Protein AF-A0A7Z9UR05-F1 (afdb_monomer)

Foldseek 3Di:
DAFEPDPVRVVVCCCVCVPVVPPPFDADPVRDTHDYDDQVVQVVLLVLLVVCVVVVVDDDPDPLLVVQVVQFDQDPVRDTGGDDPGDCVSVSVSSRVSVVVVVVVVPDPDPCPPDPDPPVPDPPDPCPDPPPPQDDDPPDGDDDDPVVVPDD

Sequence (152 aa):
MIVERNTIGNNLIDWLFNILEYENLWMETTGDFGVQVSNKNRETLLARMEEFIRINAIKINSKRTVDELLTFIITNTGKAEADMGKNDDLVMSLALTVHILFTLSESDPIEVTAGLNKEADKPLAAIMARQQATLQSYGGVTKEEIKWLMKN

Secondary structure (DSSP, 8-state):
---B-SHHHHHHHHIIIIIS------B-TTS-BSB---HHHHHHHHHHHHHHHHTT-S----HHHHHHHHTEEE-TTS-EEEPTT---HHHHHHHHHHHHHHHHHHHS-----------TTS---------------TT-------GGGG--

Solvent-accessible surface area (backbone atoms only — not comparable to full-atom values): 9770 Å² total; per-residue (Å²): 85,83,42,57,54,46,83,66,38,48,54,49,49,49,45,38,45,77,72,64,63,49,78,68,56,39,62,42,98,88,72,46,72,32,43,79,78,43,81,72,51,46,55,54,30,48,52,52,36,52,51,37,54,74,72,60,74,60,85,86,83,54,66,68,46,50,55,36,53,74,42,50,38,70,44,99,85,70,50,76,43,46,40,94,96,54,61,49,68,58,52,52,54,47,15,54,51,46,48,52,53,51,53,52,63,68,70,49,81,74,79,79,73,87,66,94,68,94,64,82,86,60,76,81,73,72,92,73,64,87,88,71,81,83,74,90,56,104,81,66,90,78,88,77,80,69,74,79,80,76,71,129

Mean predicted aligned error: 14.18 Å

Radius of gyration: 22.58 Å; Cα contacts (8 Å, |Δi|>4): 104; chains: 1; bounding box: 39×39×78 Å

Nearest PDB structures (foldseek):
  3cpe-assembly1_A  TM=8.968E-01  e=1.490E-04  Tequatrovirus T4
  3c6h-assembly1_A  TM=8.630E-01  e=2.214E-04  Escherichia phage RB49
  3ezk-assembly1_A  TM=8.804E-01  e=1.406E-03  Tequatrovirus T4

Structure (mmCIF, N/CA/C/O backbone):
data_AF-A0A7Z9UR05-F1
#
_entry.id   AF-A0A7Z9UR05-F1
#
loop_
_atom_site.group_PDB
_atom_site.id
_atom_site.type_symbol
_atom_site.label_atom_id
_atom_site.label_alt_id
_atom_site.label_comp_id
_atom_site.label_asym_id
_atom_site.label_entity_id
_atom_site.label_seq_id
_atom_site.pdbx_PDB_ins_code
_atom_site.Cartn_x
_atom_site.Cartn_y
_atom_site.Cartn_z
_atom_site.occupancy
_atom_site.B_iso_or_equiv
_atom_site.auth_seq_id
_atom_site.auth_comp_id
_atom_site.auth_asym_id
_atom_site.auth_atom_id
_atom_site.pdbx_PDB_model_num
ATOM 1 N N . MET A 1 1 ? 1.983 -0.711 -14.140 1.00 88.62 1 MET A N 1
ATOM 2 C CA . MET A 1 1 ? 1.962 -1.547 -12.922 1.00 88.62 1 MET A CA 1
ATOM 3 C C . MET A 1 1 ? 2.614 -0.757 -11.811 1.00 88.62 1 MET A C 1
ATOM 5 O O . MET A 1 1 ? 3.671 -0.181 -12.032 1.00 88.62 1 MET A O 1
ATOM 9 N N . ILE A 1 2 ? 1.956 -0.685 -10.659 1.00 91.88 2 ILE A N 1
ATOM 10 C CA . ILE A 1 2 ? 2.440 0.050 -9.489 1.00 91.88 2 ILE A CA 1
ATOM 11 C C . ILE A 1 2 ? 2.906 -0.991 -8.477 1.00 91.88 2 ILE A C 1
ATOM 13 O O . ILE A 1 2 ? 2.199 -1.968 -8.239 1.00 91.88 2 ILE A O 1
ATOM 17 N N . VAL A 1 3 ? 4.098 -0.796 -7.920 1.00 93.69 3 VAL A N 1
ATOM 18 C CA . VAL A 1 3 ? 4.703 -1.708 -6.945 1.00 93.69 3 VAL A CA 1
ATOM 19 C C . VAL A 1 3 ? 5.187 -0.892 -5.757 1.00 93.69 3 VAL A C 1
ATOM 21 O O . VAL A 1 3 ? 5.807 0.154 -5.936 1.00 93.69 3 VAL A O 1
ATOM 24 N N . GLU A 1 4 ? 4.902 -1.363 -4.547 1.00 93.69 4 GLU A N 1
ATOM 25 C CA . GLU A 1 4 ? 5.494 -0.809 -3.333 1.00 93.69 4 GLU A CA 1
ATOM 26 C C . GLU A 1 4 ? 6.973 -1.196 -3.247 1.00 93.69 4 GLU A C 1
ATOM 28 O O . GLU A 1 4 ? 7.331 -2.371 -3.339 1.00 93.69 4 GLU A O 1
ATOM 33 N N . ARG A 1 5 ? 7.839 -0.214 -3.007 1.00 93.19 5 ARG A N 1
ATOM 34 C CA . ARG A 1 5 ? 9.270 -0.423 -2.777 1.00 93.19 5 ARG A CA 1
ATOM 35 C C . ARG A 1 5 ? 9.529 -0.943 -1.364 1.00 93.19 5 ARG A C 1
ATOM 37 O O . ARG A 1 5 ? 9.960 -0.206 -0.478 1.00 93.19 5 ARG A O 1
ATOM 44 N N . ASN A 1 6 ? 9.289 -2.234 -1.174 1.00 92.06 6 ASN A N 1
ATOM 45 C CA . ASN A 1 6 ? 9.743 -3.000 -0.016 1.00 92.06 6 ASN A CA 1
ATOM 46 C C . ASN A 1 6 ? 10.746 -4.084 -0.446 1.00 92.06 6 ASN A C 1
ATOM 48 O O . ASN A 1 6 ? 11.088 -4.199 -1.623 1.00 92.06 6 ASN A O 1
ATOM 52 N N . THR A 1 7 ? 11.241 -4.889 0.497 1.00 92.75 7 THR A N 1
ATOM 53 C CA . THR A 1 7 ? 12.245 -5.930 0.212 1.00 92.75 7 THR A CA 1
ATOM 54 C C . THR A 1 7 ? 11.802 -6.890 -0.898 1.00 92.75 7 THR A C 1
ATOM 56 O O . THR A 1 7 ? 12.603 -7.243 -1.758 1.00 92.75 7 THR A O 1
ATOM 59 N N . ILE A 1 8 ? 10.528 -7.296 -0.909 1.00 93.12 8 ILE A N 1
ATOM 60 C CA . ILE A 1 8 ? 9.982 -8.215 -1.920 1.00 93.12 8 ILE A CA 1
ATOM 61 C C . ILE A 1 8 ? 9.682 -7.463 -3.223 1.00 93.12 8 ILE A C 1
ATOM 63 O O . ILE A 1 8 ? 9.977 -7.962 -4.306 1.00 93.12 8 ILE A O 1
ATOM 67 N N . GLY A 1 9 ? 9.139 -6.251 -3.128 1.00 93.75 9 GLY A N 1
ATOM 68 C CA . GLY A 1 9 ? 8.800 -5.401 -4.264 1.00 93.75 9 GLY A CA 1
ATOM 69 C C . GLY A 1 9 ? 10.017 -4.997 -5.089 1.00 93.75 9 GLY A C 1
ATOM 70 O O . GLY A 1 9 ? 9.944 -5.017 -6.311 1.00 93.75 9 GLY A O 1
ATOM 71 N N . ASN A 1 10 ? 11.160 -4.733 -4.453 1.00 93.94 10 ASN A N 1
ATOM 72 C CA . ASN A 1 10 ? 12.408 -4.446 -5.164 1.00 93.94 10 ASN A CA 1
ATOM 73 C C . ASN A 1 10 ? 12.880 -5.648 -5.994 1.00 93.94 10 ASN A C 1
ATOM 75 O O . ASN A 1 10 ? 13.264 -5.474 -7.147 1.00 93.94 10 ASN A O 1
ATOM 79 N N . ASN A 1 11 ? 12.781 -6.867 -5.453 1.00 94.69 11 ASN A N 1
ATOM 80 C CA . ASN A 1 11 ? 13.075 -8.077 -6.224 1.00 94.69 11 ASN A CA 1
ATOM 81 C C . ASN A 1 11 ? 12.083 -8.246 -7.378 1.00 94.69 11 ASN A C 1
ATOM 83 O O . ASN A 1 11 ? 12.474 -8.593 -8.485 1.00 94.69 11 ASN A O 1
ATOM 87 N N . LEU A 1 12 ? 10.795 -7.980 -7.145 1.00 94.31 12 LEU A N 1
ATOM 88 C CA . LEU A 1 12 ? 9.792 -8.043 -8.205 1.00 94.31 12 LEU A CA 1
ATOM 89 C C . LEU A 1 12 ? 10.101 -7.047 -9.333 1.00 94.31 12 LEU A C 1
ATOM 91 O O . LEU A 1 12 ? 10.011 -7.413 -10.499 1.00 94.31 12 LEU A O 1
ATOM 95 N N . ILE A 1 13 ? 10.484 -5.815 -8.997 1.00 94.56 13 ILE A N 1
ATOM 96 C CA . ILE A 1 13 ? 10.875 -4.786 -9.968 1.00 94.56 13 ILE A CA 1
ATOM 97 C C . ILE A 1 13 ? 12.093 -5.239 -10.774 1.00 94.56 13 ILE A C 1
ATOM 99 O O . ILE A 1 13 ? 12.066 -5.131 -11.996 1.00 94.56 13 ILE A O 1
ATOM 103 N N . ASP A 1 14 ? 13.120 -5.783 -10.116 1.00 93.56 14 ASP A N 1
ATOM 104 C CA . ASP A 1 14 ? 14.324 -6.301 -10.774 1.00 93.56 14 ASP A CA 1
ATOM 105 C C . ASP A 1 14 ? 13.977 -7.377 -11.812 1.00 93.56 14 ASP A C 1
ATOM 107 O O . ASP A 1 14 ? 14.387 -7.297 -12.966 1.00 93.56 14 ASP A O 1
ATOM 111 N N . TRP A 1 15 ? 13.120 -8.331 -11.447 1.00 95.25 15 TRP A N 1
ATOM 112 C CA . TRP A 1 15 ? 12.673 -9.376 -12.368 1.00 95.25 15 TRP A CA 1
ATOM 113 C C . TRP A 1 15 ? 11.823 -8.824 -13.513 1.00 95.25 15 TRP A C 1
ATOM 115 O O . TRP A 1 15 ? 12.024 -9.194 -14.670 1.00 95.25 15 TRP A O 1
ATOM 125 N N . LEU A 1 16 ? 10.869 -7.943 -13.208 1.00 94.75 16 LEU A N 1
ATOM 126 C CA . LEU A 1 16 ? 9.995 -7.355 -14.220 1.00 94.75 16 LEU A CA 1
ATOM 127 C C . LEU A 1 16 ? 10.792 -6.530 -15.230 1.00 94.75 16 LEU A C 1
ATOM 129 O O . LEU A 1 16 ? 10.555 -6.657 -16.426 1.00 94.75 16 LEU A O 1
ATOM 133 N N . PHE A 1 17 ? 11.732 -5.715 -14.760 1.00 93.12 17 PHE A N 1
ATOM 134 C CA . PHE A 1 17 ? 12.476 -4.795 -15.608 1.00 93.12 17 PHE A CA 1
ATOM 135 C C . PHE A 1 17 ? 13.665 -5.468 -16.305 1.00 93.12 17 PHE A C 1
ATOM 137 O O . PHE A 1 17 ? 13.776 -5.380 -17.522 1.00 93.12 17 PHE A O 1
ATOM 144 N N . ASN A 1 18 ? 14.528 -6.175 -15.567 1.00 92.50 18 ASN A N 1
ATOM 145 C CA . ASN A 1 18 ? 15.784 -6.700 -16.114 1.00 92.50 18 ASN A CA 1
ATOM 146 C C . ASN A 1 18 ? 15.636 -8.056 -16.812 1.00 92.50 18 ASN A C 1
ATOM 148 O O . ASN A 1 18 ? 16.434 -8.364 -17.693 1.00 92.50 18 ASN A O 1
ATOM 152 N N . ILE A 1 19 ? 14.665 -8.885 -16.412 1.00 94.75 19 ILE A N 1
ATOM 153 C CA . ILE A 1 19 ? 14.491 -10.234 -16.981 1.00 94.75 19 ILE A CA 1
ATOM 154 C C . ILE A 1 19 ? 13.349 -10.256 -17.992 1.00 94.75 19 ILE A C 1
ATOM 156 O O . ILE A 1 19 ? 13.491 -10.823 -19.071 1.00 94.75 19 ILE A O 1
ATOM 160 N N . LEU A 1 20 ? 12.202 -9.683 -17.626 1.00 94.69 20 LEU A N 1
ATOM 161 C CA . LEU A 1 20 ? 10.995 -9.719 -18.454 1.00 94.69 20 LEU A CA 1
ATOM 162 C C . LEU A 1 20 ? 10.851 -8.504 -19.376 1.00 94.69 20 LEU A C 1
ATOM 164 O O . LEU A 1 20 ? 9.892 -8.468 -20.145 1.00 94.69 20 LEU A O 1
ATOM 168 N N . GLU A 1 21 ? 11.767 -7.532 -19.289 1.00 93.62 21 GLU A N 1
ATOM 169 C CA . GLU A 1 21 ? 11.778 -6.303 -20.099 1.00 93.62 21 GLU A CA 1
ATOM 170 C C . GLU A 1 21 ? 10.414 -5.586 -20.100 1.00 93.62 21 GLU A C 1
ATOM 172 O O . GLU A 1 21 ? 9.952 -5.033 -21.097 1.00 93.62 21 GLU A O 1
ATOM 177 N N . TYR A 1 22 ? 9.717 -5.625 -18.964 1.00 94.56 22 TYR A N 1
ATOM 178 C CA . TYR A 1 22 ? 8.386 -5.056 -18.842 1.00 94.56 22 TYR A CA 1
ATOM 179 C C . TYR A 1 22 ? 8.465 -3.536 -18.672 1.00 94.56 22 TYR A C 1
ATOM 181 O O . TYR A 1 22 ? 8.772 -3.027 -17.595 1.00 94.56 22 TYR A O 1
ATOM 189 N N . GLU A 1 23 ? 8.135 -2.801 -19.734 1.00 90.06 23 GLU A N 1
ATOM 190 C CA . GLU A 1 23 ? 8.252 -1.335 -19.776 1.00 90.06 23 GLU A CA 1
ATOM 191 C C . GLU A 1 23 ? 7.169 -0.602 -18.966 1.00 90.06 23 GLU A C 1
ATOM 193 O O . GLU A 1 23 ? 7.378 0.513 -18.493 1.00 90.06 23 GLU A O 1
ATOM 198 N N . ASN A 1 24 ? 6.001 -1.221 -18.765 1.00 91.56 24 ASN A N 1
ATOM 199 C CA . ASN A 1 24 ? 4.832 -0.575 -18.157 1.00 91.56 24 ASN A CA 1
ATOM 200 C C . ASN A 1 24 ? 4.899 -0.547 -16.616 1.00 91.56 24 ASN A C 1
ATOM 202 O O . ASN A 1 24 ? 3.934 -0.919 -15.932 1.00 91.56 24 ASN A O 1
ATOM 206 N N . LEU A 1 25 ? 6.023 -0.113 -16.049 1.00 91.62 25 LE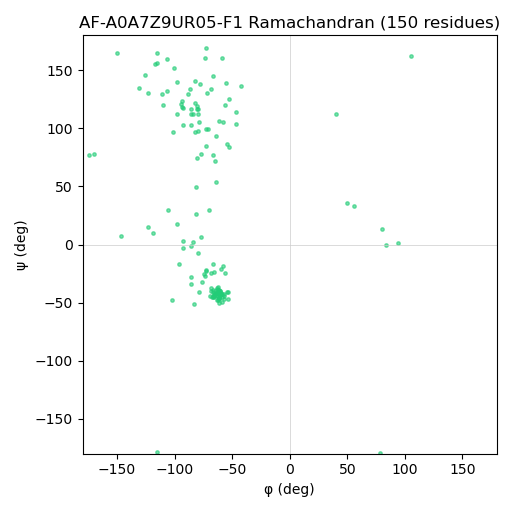U A N 1
ATOM 207 C CA . LEU A 1 25 ? 6.216 0.114 -14.617 1.00 91.62 25 LEU A CA 1
ATOM 208 C C . LEU A 1 25 ? 6.029 1.591 -14.272 1.00 91.62 25 LEU A C 1
ATOM 210 O O . LEU A 1 25 ? 6.454 2.478 -15.003 1.00 91.62 25 LEU A O 1
ATOM 214 N N . TRP A 1 26 ? 5.384 1.855 -13.137 1.00 90.81 26 TRP A N 1
ATOM 215 C CA . TRP A 1 26 ? 5.326 3.208 -12.597 1.00 90.81 26 TRP A CA 1
ATOM 216 C C . TRP A 1 26 ? 6.716 3.645 -12.125 1.00 90.81 26 TRP A C 1
ATOM 218 O O . TRP A 1 26 ? 7.387 2.898 -11.407 1.00 90.81 26 TRP A O 1
ATOM 228 N N . MET A 1 27 ? 7.106 4.862 -12.495 1.00 90.75 27 MET A N 1
ATOM 229 C CA . MET A 1 27 ? 8.354 5.502 -12.094 1.00 90.75 27 MET A CA 1
ATOM 230 C C . MET A 1 27 ? 8.028 6.831 -11.413 1.00 90.75 27 MET A C 1
ATOM 232 O O . MET A 1 27 ? 7.242 7.624 -11.931 1.00 90.75 27 MET A O 1
ATOM 236 N N . GLU A 1 28 ? 8.609 7.067 -10.242 1.00 87.62 28 GLU A N 1
ATOM 237 C CA . GLU A 1 28 ? 8.518 8.365 -9.573 1.00 87.62 28 GLU A CA 1
ATOM 238 C C . GLU A 1 28 ? 9.396 9.406 -10.285 1.00 87.62 28 GLU A C 1
ATOM 240 O O . GLU A 1 28 ? 10.359 9.069 -10.970 1.00 87.62 28 GLU A O 1
ATOM 245 N N . THR A 1 29 ? 9.129 10.697 -10.068 1.00 85.88 29 THR A N 1
ATOM 246 C CA . THR A 1 29 ? 9.895 11.808 -10.672 1.00 85.88 29 THR A CA 1
ATOM 247 C C . THR A 1 29 ? 11.398 11.750 -10.369 1.00 85.88 29 THR A C 1
ATOM 249 O O . THR A 1 29 ? 12.208 12.274 -11.127 1.00 85.88 29 THR A O 1
ATOM 252 N N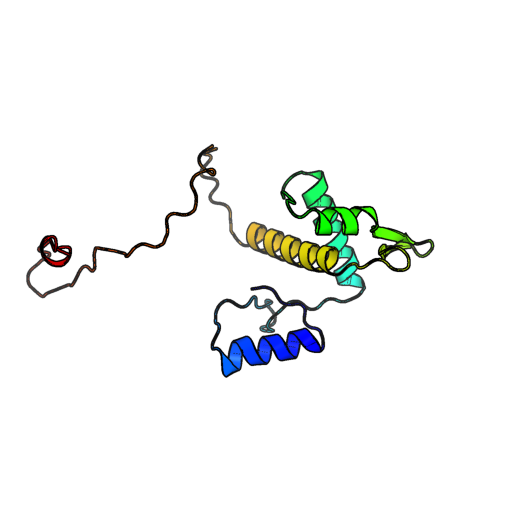 . THR A 1 30 ? 1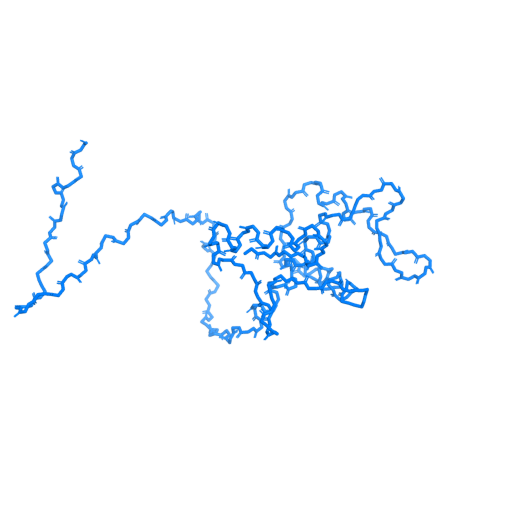1.780 11.097 -9.270 1.00 86.62 30 THR A N 1
ATOM 253 C CA . THR A 1 30 ? 13.176 10.864 -8.869 1.00 86.62 30 THR A CA 1
ATOM 254 C C . THR A 1 30 ? 13.926 9.919 -9.822 1.00 86.62 30 THR A C 1
ATOM 256 O O . THR A 1 30 ? 15.153 9.899 -9.810 1.00 86.62 30 THR A O 1
ATOM 259 N N . GLY A 1 31 ? 13.213 9.153 -10.657 1.00 87.00 31 GLY A N 1
ATOM 260 C CA . GLY A 1 31 ? 13.773 8.131 -11.549 1.00 87.00 31 GLY A CA 1
ATOM 261 C C . GLY A 1 31 ? 13.770 6.715 -10.962 1.00 87.00 31 GLY A C 1
ATOM 262 O O . GLY A 1 31 ? 14.210 5.778 -11.622 1.00 87.00 31 GLY A O 1
ATOM 263 N N . ASP A 1 32 ? 13.257 6.546 -9.741 1.00 89.75 32 ASP A N 1
ATOM 264 C CA . ASP A 1 32 ? 13.110 5.239 -9.102 1.00 89.75 32 ASP A CA 1
ATOM 265 C C . ASP A 1 32 ? 11.827 4.534 -9.572 1.00 89.75 32 ASP A C 1
ATOM 267 O O . ASP A 1 32 ? 10.761 5.148 -9.682 1.00 89.75 32 ASP A O 1
ATOM 271 N N . PHE A 1 33 ? 11.906 3.218 -9.782 1.00 92.50 33 PHE A N 1
ATOM 272 C CA . PHE A 1 33 ? 10.738 2.379 -10.060 1.00 92.50 33 PHE A CA 1
ATOM 273 C C . PHE A 1 33 ? 9.943 2.068 -8.789 1.00 92.50 33 PHE A C 1
ATOM 275 O O . PHE A 1 33 ? 10.507 1.699 -7.759 1.00 92.50 33 PHE A O 1
ATOM 282 N N . GLY A 1 34 ? 8.615 2.119 -8.893 1.00 91.88 34 GLY A N 1
ATOM 283 C CA . GLY A 1 34 ? 7.704 1.850 -7.782 1.00 91.88 34 GLY A CA 1
ATOM 284 C C . GLY A 1 34 ? 7.560 3.018 -6.804 1.00 91.88 34 GLY A C 1
ATOM 285 O O . GLY A 1 34 ? 8.139 4.082 -6.987 1.00 91.88 34 GLY A O 1
ATOM 286 N N . VAL A 1 35 ? 6.750 2.816 -5.763 1.00 92.56 35 VAL A N 1
ATOM 287 C CA . VAL A 1 35 ? 6.393 3.850 -4.779 1.00 92.56 35 VAL A CA 1
ATOM 288 C C . VAL A 1 35 ? 7.012 3.537 -3.429 1.00 92.56 35 VAL A C 1
ATOM 290 O O . VAL A 1 35 ? 6.844 2.431 -2.909 1.00 92.56 35 VAL A O 1
ATOM 293 N N . GLN A 1 36 ? 7.691 4.511 -2.825 1.00 92.25 36 GLN A N 1
ATOM 294 C CA . GLN A 1 36 ? 8.228 4.345 -1.477 1.00 92.25 36 GLN A CA 1
ATOM 295 C C . GLN A 1 36 ? 7.183 4.700 -0.408 1.00 92.25 36 GLN A C 1
ATOM 297 O O . GLN A 1 36 ? 6.762 5.851 -0.249 1.00 92.25 36 GLN A O 1
ATOM 302 N N . VAL A 1 37 ? 6.797 3.705 0.392 1.00 91.81 37 VAL A N 1
ATOM 303 C CA . VAL A 1 37 ? 5.893 3.902 1.531 1.00 91.81 37 VAL A CA 1
ATOM 304 C C . VAL A 1 37 ? 6.713 4.127 2.798 1.00 91.81 37 VAL A C 1
ATOM 306 O O . VAL A 1 37 ? 7.487 3.281 3.233 1.00 91.81 37 VAL A O 1
ATOM 309 N N . SER A 1 38 ? 6.540 5.300 3.402 1.00 91.06 38 SER A N 1
ATOM 310 C CA . SER A 1 38 ? 7.056 5.640 4.733 1.00 91.06 38 SER A CA 1
ATOM 311 C C . SER A 1 38 ? 5.888 5.890 5.685 1.00 91.06 38 SER A C 1
ATOM 313 O O . SER A 1 38 ? 4.777 6.133 5.226 1.00 91.06 38 SER A O 1
ATOM 315 N N . ASN A 1 39 ? 6.115 5.905 7.003 1.00 87.50 39 ASN A N 1
ATOM 316 C CA . ASN A 1 39 ? 5.043 6.145 7.985 1.00 87.50 39 ASN A CA 1
ATOM 317 C C . ASN A 1 39 ? 4.249 7.436 7.709 1.00 87.50 39 ASN A C 1
ATOM 319 O O . ASN A 1 39 ? 3.025 7.430 7.777 1.00 87.50 39 ASN A O 1
ATOM 323 N N . LYS A 1 40 ? 4.937 8.521 7.325 1.00 87.31 40 LYS A N 1
ATOM 324 C CA . LYS A 1 40 ? 4.296 9.798 6.977 1.00 87.31 40 LYS A CA 1
ATOM 325 C C . LYS A 1 40 ? 3.501 9.705 5.671 1.00 87.31 40 LYS A C 1
ATOM 327 O O . LYS A 1 40 ? 2.381 10.205 5.589 1.00 87.31 40 LYS A O 1
ATOM 332 N N . ASN A 1 41 ? 4.077 9.071 4.646 1.00 91.12 41 ASN A N 1
ATOM 333 C CA . ASN A 1 41 ? 3.389 8.919 3.364 1.00 91.12 41 ASN A CA 1
ATOM 334 C C . ASN A 1 41 ? 2.168 8.002 3.511 1.00 91.12 41 ASN A C 1
ATOM 336 O O . ASN A 1 41 ? 1.106 8.304 2.990 1.00 91.12 41 ASN A O 1
ATOM 340 N N . ARG A 1 42 ? 2.279 6.936 4.309 1.00 91.44 42 ARG A N 1
ATOM 341 C CA . ARG A 1 42 ? 1.203 5.980 4.590 1.00 91.44 42 ARG A CA 1
ATOM 342 C C . ARG A 1 42 ? -0.070 6.659 5.091 1.00 91.44 42 ARG A C 1
ATOM 344 O O . ARG A 1 42 ? -1.142 6.374 4.573 1.00 91.44 42 ARG A O 1
ATOM 351 N N . GLU A 1 43 ? 0.039 7.575 6.049 1.00 91.69 43 GLU A N 1
ATOM 352 C CA . GLU A 1 43 ? -1.119 8.337 6.544 1.00 91.69 43 GLU A CA 1
ATOM 353 C C . GLU A 1 43 ? -1.759 9.185 5.433 1.00 91.69 43 GLU A C 1
ATOM 355 O O . GLU A 1 43 ? -2.981 9.224 5.302 1.00 91.69 43 GLU A O 1
ATOM 360 N N . THR A 1 44 ? -0.937 9.786 4.569 1.00 93.31 44 THR A N 1
ATOM 361 C CA . THR A 1 44 ? -1.401 10.583 3.420 1.00 93.31 44 THR A CA 1
ATOM 362 C C . THR A 1 44 ? -2.085 9.719 2.352 1.00 93.31 44 THR A C 1
ATOM 364 O O . THR A 1 44 ? -3.100 10.122 1.783 1.00 93.31 44 THR A O 1
ATOM 367 N N . LEU A 1 45 ? -1.551 8.524 2.082 1.00 94.81 45 LEU A N 1
ATOM 368 C CA . LEU A 1 45 ? -2.127 7.548 1.153 1.00 94.81 45 LEU A CA 1
ATOM 369 C C . LEU A 1 45 ? -3.512 7.094 1.630 1.00 94.81 45 LEU A C 1
ATOM 371 O O . LEU A 1 45 ? -4.469 7.105 0.856 1.00 94.81 45 LEU A O 1
ATOM 375 N N . LEU A 1 46 ? -3.627 6.745 2.913 1.00 94.12 46 LEU A N 1
ATOM 376 C CA . LEU A 1 46 ? -4.880 6.295 3.520 1.00 94.12 46 LEU A CA 1
ATOM 377 C C . LEU A 1 46 ? -5.934 7.406 3.562 1.00 94.12 46 LEU A C 1
ATOM 379 O O . LEU A 1 46 ? -7.082 7.153 3.207 1.00 94.12 46 LEU A O 1
ATOM 383 N N . ALA A 1 47 ? -5.551 8.633 3.926 1.00 93.25 47 ALA A N 1
ATOM 384 C CA . ALA A 1 47 ? -6.463 9.778 3.920 1.00 93.25 47 ALA A CA 1
ATOM 385 C C . ALA A 1 47 ? -7.026 10.052 2.516 1.00 93.25 47 ALA A C 1
ATOM 387 O O . ALA A 1 47 ? -8.224 10.261 2.347 1.00 93.25 47 ALA A O 1
ATOM 388 N N . ARG A 1 48 ? -6.177 9.975 1.484 1.00 93.94 48 ARG A N 1
ATOM 389 C CA . ARG A 1 48 ? -6.613 10.156 0.094 1.00 93.94 48 ARG A CA 1
ATOM 390 C C . ARG A 1 48 ? -7.535 9.026 -0.372 1.00 93.94 48 ARG A C 1
ATOM 392 O O . ARG A 1 48 ? -8.528 9.279 -1.047 1.00 93.94 48 ARG A O 1
ATOM 399 N N . MET A 1 49 ? -7.235 7.781 -0.006 1.00 95.19 49 MET A N 1
ATOM 400 C CA . MET A 1 49 ? -8.123 6.648 -0.280 1.00 95.19 49 MET A CA 1
ATOM 401 C C . MET A 1 49 ? -9.503 6.850 0.358 1.00 95.19 49 MET A C 1
ATOM 403 O O . MET A 1 49 ? -10.524 6.627 -0.291 1.00 95.19 49 MET A O 1
ATOM 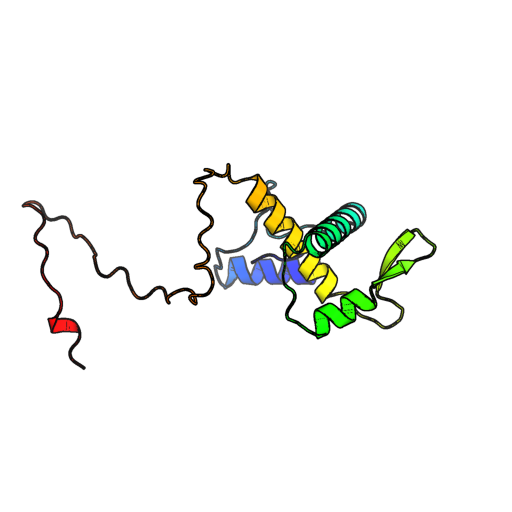407 N N . GLU A 1 50 ? -9.533 7.295 1.612 1.00 93.75 50 GLU A N 1
ATOM 408 C CA . GLU A 1 50 ? -10.761 7.564 2.357 1.00 93.75 50 GLU A CA 1
ATOM 409 C C . GLU A 1 50 ? -11.594 8.679 1.708 1.00 93.75 50 GLU A C 1
ATOM 411 O O . GLU A 1 50 ? -12.803 8.518 1.530 1.00 93.75 50 GLU A O 1
ATOM 416 N N . GLU A 1 51 ? -10.951 9.750 1.238 1.00 94.31 51 GLU A N 1
ATOM 417 C CA . GLU A 1 51 ? -11.600 10.802 0.455 1.00 94.31 51 GLU A CA 1
ATOM 418 C C . GLU A 1 51 ? -12.244 10.257 -0.828 1.00 94.31 51 GLU A C 1
ATOM 420 O O . GLU A 1 51 ? -13.428 10.499 -1.066 1.00 94.31 51 GLU A O 1
ATOM 425 N N . PHE A 1 52 ? -11.509 9.469 -1.620 1.00 94.94 52 PHE A N 1
ATOM 426 C CA . PHE A 1 52 ? -11.997 8.908 -2.888 1.00 94.94 52 PHE A CA 1
ATOM 427 C C . PHE A 1 52 ? -13.200 7.978 -2.703 1.00 94.94 52 PHE A C 1
ATOM 429 O O . PHE A 1 52 ? -14.122 7.981 -3.525 1.00 94.94 52 PHE A O 1
ATOM 436 N N . ILE A 1 53 ? -13.215 7.202 -1.616 1.00 93.62 53 ILE A N 1
ATOM 437 C CA . ILE A 1 53 ? -14.363 6.370 -1.245 1.00 93.62 53 ILE A CA 1
ATOM 438 C C . ILE A 1 53 ? -15.546 7.262 -0.851 1.00 93.62 53 ILE A C 1
ATOM 440 O O . ILE A 1 53 ? -16.660 7.040 -1.322 1.00 93.62 53 ILE A O 1
ATOM 444 N N . ARG A 1 54 ? -15.315 8.308 -0.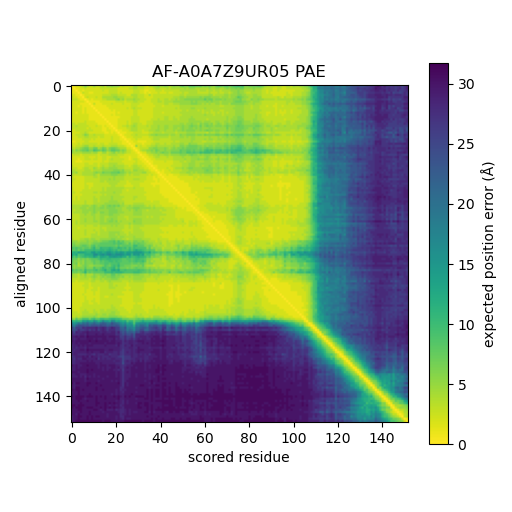047 1.00 94.12 54 ARG A N 1
ATOM 445 C CA . ARG A 1 54 ? -16.363 9.228 0.426 1.00 94.12 54 ARG A CA 1
ATOM 446 C C . ARG A 1 54 ? -17.071 9.958 -0.717 1.00 94.12 54 ARG A C 1
ATOM 448 O O . ARG A 1 54 ? -18.289 10.119 -0.671 1.00 94.12 54 ARG A O 1
ATOM 455 N N . ILE A 1 55 ? -16.328 10.389 -1.737 1.00 95.50 55 ILE A N 1
ATOM 456 C CA . ILE A 1 55 ? -16.885 11.088 -2.909 1.00 95.50 55 ILE A CA 1
ATOM 457 C C . ILE A 1 55 ? -17.429 10.135 -3.986 1.00 95.50 55 ILE A C 1
ATOM 459 O O . ILE A 1 55 ? -17.887 10.598 -5.027 1.00 95.50 55 ILE A O 1
ATOM 463 N N . ASN A 1 56 ? -17.398 8.816 -3.757 1.00 93.50 56 ASN A N 1
ATOM 464 C CA . ASN A 1 56 ? -17.754 7.783 -4.737 1.00 93.50 56 ASN A CA 1
ATOM 465 C C . ASN A 1 56 ? -16.960 7.876 -6.058 1.00 93.50 56 ASN A C 1
ATOM 467 O O . ASN A 1 56 ? -17.483 7.545 -7.122 1.00 93.50 56 ASN A O 1
ATOM 471 N N . ALA A 1 57 ? -15.694 8.308 -6.006 1.00 91.94 57 ALA A N 1
ATOM 472 C CA . ALA A 1 57 ? -14.828 8.365 -7.189 1.00 91.94 57 ALA A CA 1
ATOM 473 C C . ALA A 1 57 ? -14.369 6.973 -7.649 1.00 91.94 57 ALA A C 1
ATOM 475 O O . ALA A 1 57 ? -14.012 6.788 -8.811 1.00 91.94 57 ALA A O 1
ATOM 476 N N . ILE A 1 58 ? -14.383 5.986 -6.747 1.00 91.75 58 ILE A N 1
ATOM 477 C CA . ILE A 1 58 ? -13.985 4.605 -7.032 1.00 91.75 58 ILE A CA 1
ATOM 478 C C . ILE A 1 58 ? -15.086 3.621 -6.642 1.00 91.75 58 ILE A C 1
ATOM 480 O O . ILE A 1 58 ? -15.789 3.806 -5.649 1.00 91.75 58 ILE A O 1
ATOM 484 N N . LYS A 1 59 ? -15.203 2.533 -7.408 1.00 93.06 59 LYS A N 1
ATOM 485 C CA . LYS A 1 59 ? -16.119 1.423 -7.125 1.00 93.06 59 LYS A CA 1
ATOM 486 C C . LYS A 1 59 ? -15.328 0.183 -6.720 1.00 93.06 59 LYS A C 1
ATOM 488 O O . LYS A 1 59 ? -14.545 -0.343 -7.509 1.00 93.06 59 LYS A O 1
ATOM 493 N N . ILE A 1 60 ? -15.569 -0.312 -5.508 1.00 94.19 60 ILE A N 1
ATOM 494 C CA . ILE A 1 60 ? -14.910 -1.507 -4.969 1.00 94.19 60 ILE A CA 1
ATOM 495 C C . ILE A 1 60 ? -15.841 -2.708 -5.156 1.00 94.19 60 ILE A C 1
ATOM 497 O O . ILE A 1 60 ? -16.894 -2.788 -4.533 1.00 94.19 60 ILE A O 1
ATOM 501 N N . ASN A 1 61 ? -15.453 -3.647 -6.024 1.00 94.75 61 ASN A N 1
ATOM 502 C CA . ASN A 1 61 ? -16.244 -4.856 -6.307 1.00 94.75 61 ASN A CA 1
ATOM 503 C C . ASN A 1 61 ? -15.796 -6.081 -5.487 1.00 94.75 61 ASN A C 1
ATOM 505 O O . ASN A 1 61 ? -16.514 -7.075 -5.404 1.00 94.75 61 ASN A O 1
ATOM 509 N N . SER A 1 62 ? -14.593 -6.040 -4.909 1.00 95.44 62 SER A N 1
ATOM 510 C CA . SER A 1 62 ? -14.018 -7.156 -4.154 1.00 95.44 62 SER A CA 1
ATOM 511 C C . SER A 1 62 ? -14.589 -7.203 -2.741 1.00 95.44 62 SER A C 1
ATOM 513 O O . SER A 1 62 ? -14.340 -6.303 -1.939 1.00 95.44 62 SER A O 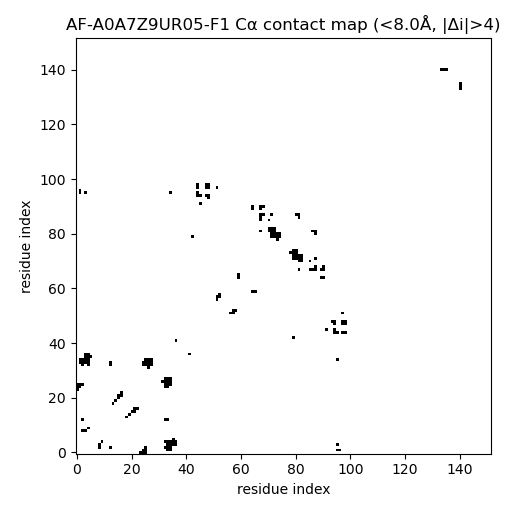1
ATOM 515 N N . LYS A 1 63 ? -15.299 -8.289 -2.410 1.00 95.62 63 LYS A N 1
ATOM 516 C CA . LYS A 1 63 ? -15.814 -8.514 -1.053 1.00 95.62 63 LYS A CA 1
ATOM 517 C C . LYS A 1 63 ? -14.690 -8.543 -0.013 1.00 95.62 63 LYS A C 1
ATOM 519 O O . LYS A 1 63 ? -14.820 -7.911 1.023 1.00 95.62 63 LYS A O 1
ATOM 524 N N . ARG A 1 64 ? -13.566 -9.202 -0.319 1.00 95.25 64 ARG A N 1
ATOM 525 C CA . ARG A 1 64 ? -12.421 -9.296 0.602 1.00 95.25 64 ARG A CA 1
ATOM 526 C C . ARG A 1 64 ? -11.837 -7.918 0.924 1.00 95.25 64 ARG A C 1
ATOM 528 O O . ARG A 1 64 ? -11.536 -7.641 2.075 1.00 95.25 64 ARG A O 1
ATOM 535 N N . THR A 1 65 ? -11.733 -7.042 -0.076 1.00 94.69 65 THR A N 1
ATOM 536 C CA . THR A 1 65 ? -11.254 -5.666 0.129 1.00 94.69 65 THR A CA 1
ATOM 537 C C . THR A 1 65 ? -12.209 -4.877 1.023 1.00 94.69 65 THR A C 1
ATOM 539 O O . THR A 1 65 ? -11.757 -4.124 1.875 1.00 94.69 65 THR A O 1
ATOM 542 N N . VAL A 1 66 ? -13.523 -5.070 0.868 1.00 94.75 66 VAL A N 1
ATOM 543 C CA . VAL A 1 66 ? -14.525 -4.453 1.752 1.00 94.75 66 VAL A CA 1
ATOM 544 C C . VAL A 1 66 ? -14.412 -4.996 3.177 1.00 94.75 66 VAL A C 1
ATOM 546 O O . VAL A 1 66 ? -14.429 -4.210 4.117 1.00 94.75 66 VAL A O 1
ATOM 549 N N . ASP A 1 67 ? -14.253 -6.310 3.344 1.00 94.44 67 ASP A N 1
ATOM 550 C CA . ASP A 1 67 ? -14.096 -6.930 4.662 1.00 94.44 67 ASP A CA 1
ATOM 551 C C . ASP A 1 67 ? -12.851 -6.383 5.390 1.00 94.44 67 ASP A C 1
ATOM 553 O O . ASP A 1 67 ? -12.940 -6.031 6.565 1.00 94.44 67 ASP A O 1
ATOM 557 N N . GLU A 1 68 ? -11.715 -6.239 4.694 1.00 94.88 68 GLU A N 1
ATOM 558 C CA . GLU A 1 68 ? -10.491 -5.650 5.260 1.00 94.88 68 GLU A CA 1
ATOM 559 C C . GLU A 1 68 ? -10.677 -4.163 5.617 1.00 94.88 68 GLU A C 1
ATOM 561 O O . GLU A 1 68 ? -10.295 -3.748 6.714 1.00 94.88 68 GLU A O 1
ATOM 566 N N . LEU A 1 69 ? -11.343 -3.376 4.758 1.00 93.75 69 LEU A N 1
ATOM 567 C CA . LEU A 1 69 ? -11.668 -1.966 5.027 1.00 93.75 69 LEU A CA 1
ATOM 568 C C . LEU A 1 69 ? -12.550 -1.789 6.269 1.00 93.75 69 LEU A C 1
ATOM 570 O O . LEU A 1 69 ? -12.336 -0.860 7.042 1.00 93.75 69 LEU A O 1
ATOM 574 N N . LEU A 1 70 ? -13.528 -2.674 6.482 1.00 92.00 70 LEU A N 1
ATOM 575 C CA . LEU A 1 70 ? -14.413 -2.623 7.651 1.00 92.00 70 LEU A CA 1
ATOM 576 C C . LEU A 1 70 ? -13.687 -2.954 8.962 1.00 92.00 70 LEU A C 1
ATOM 578 O O . LEU A 1 70 ? -14.131 -2.535 10.028 1.00 92.00 70 LEU A O 1
ATOM 582 N N . THR A 1 71 ? -12.582 -3.698 8.888 1.00 91.12 71 THR A N 1
ATOM 583 C CA . THR A 1 71 ? -11.733 -4.031 10.043 1.00 91.12 71 THR A CA 1
ATOM 584 C C . THR A 1 71 ? -10.575 -3.057 10.257 1.00 91.12 71 THR A C 1
ATOM 586 O O . THR A 1 71 ? -9.747 -3.273 11.140 1.00 91.12 71 THR A O 1
ATOM 589 N N . PHE A 1 72 ? -10.488 -1.999 9.451 1.00 89.69 72 PHE A N 1
ATOM 590 C CA . PHE A 1 72 ? -9.419 -1.015 9.537 1.00 89.69 72 PHE A CA 1
ATOM 591 C C . PHE A 1 72 ? -9.781 0.058 10.571 1.00 89.69 72 PHE A C 1
ATOM 593 O O . PHE A 1 72 ? -10.733 0.818 10.390 1.00 89.69 72 PHE A O 1
ATOM 600 N N . ILE A 1 73 ? -9.042 0.100 11.680 1.00 90.00 73 ILE A N 1
ATOM 601 C CA . ILE A 1 73 ? -9.365 0.912 12.858 1.00 90.00 73 ILE A CA 1
ATOM 60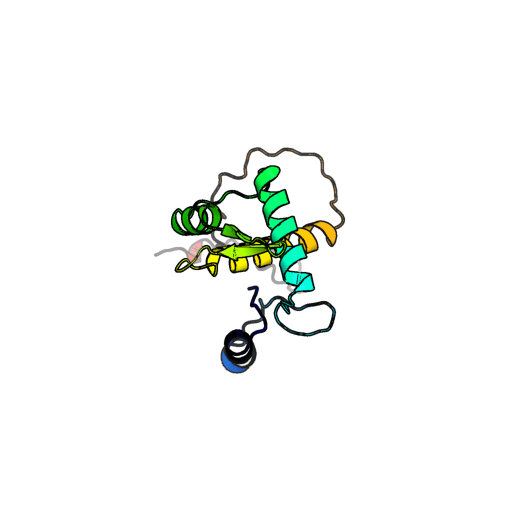2 C C . ILE A 1 73 ? -8.293 1.966 13.127 1.00 90.00 73 ILE A C 1
ATOM 604 O O . ILE A 1 73 ? -7.127 1.815 12.773 1.00 90.00 73 ILE A O 1
ATOM 608 N N . ILE A 1 74 ? -8.685 3.047 13.801 1.00 87.12 74 ILE A N 1
ATOM 609 C CA . ILE A 1 74 ? -7.742 4.018 14.359 1.00 87.12 74 ILE A CA 1
ATOM 610 C C . ILE A 1 74 ? -7.458 3.595 15.795 1.00 87.12 74 ILE A C 1
ATOM 612 O O . ILE A 1 74 ? -8.362 3.556 16.630 1.00 87.12 74 ILE A O 1
ATOM 616 N N . THR A 1 75 ? -6.205 3.270 16.089 1.00 84.88 75 THR A N 1
ATOM 617 C CA . THR A 1 75 ? -5.801 2.893 17.444 1.00 84.88 75 THR A CA 1
ATOM 618 C C . THR A 1 75 ? -5.768 4.079 18.390 1.00 84.88 75 THR A C 1
ATOM 620 O O . THR A 1 75 ? -5.750 5.241 17.989 1.00 84.88 75 THR A O 1
ATOM 623 N N . ASN A 1 76 ? -5.633 3.779 19.680 1.00 80.88 76 ASN A N 1
ATOM 624 C CA . ASN A 1 76 ? -5.478 4.773 20.743 1.00 80.88 76 ASN A CA 1
ATOM 625 C C . ASN A 1 76 ? -4.256 5.692 20.551 1.00 80.88 76 ASN A C 1
ATOM 627 O O . ASN A 1 76 ? -4.187 6.757 21.156 1.00 80.88 76 ASN A O 1
ATOM 631 N N . THR A 1 77 ? -3.293 5.292 19.714 1.00 80.94 77 THR A N 1
ATOM 632 C CA . THR A 1 77 ? -2.123 6.110 19.354 1.00 80.94 77 THR A CA 1
ATOM 633 C C . THR A 1 77 ? -2.381 7.066 18.186 1.00 80.94 77 THR A C 1
ATOM 635 O O . THR A 1 77 ? -1.489 7.820 17.808 1.00 80.94 77 THR A O 1
ATOM 638 N N . GLY A 1 78 ? -3.587 7.037 17.609 1.00 80.19 78 GLY A N 1
ATOM 639 C CA . GLY A 1 78 ? -3.986 7.835 16.450 1.00 80.19 78 GLY A CA 1
ATOM 640 C C . GLY A 1 78 ? -3.585 7.233 15.102 1.00 80.19 78 GLY A C 1
ATOM 641 O O . GLY A 1 78 ? -3.895 7.816 14.067 1.00 80.19 78 GLY A O 1
ATOM 642 N N . LYS A 1 79 ? -2.922 6.070 15.084 1.00 84.69 79 LYS A N 1
ATOM 643 C CA . LYS A 1 79 ? -2.520 5.388 13.848 1.00 84.69 79 LYS A CA 1
ATOM 644 C C . LYS A 1 79 ? -3.631 4.492 13.325 1.00 84.69 79 LYS A C 1
ATOM 646 O O . LYS A 1 79 ? -4.195 3.709 14.087 1.00 84.69 79 LYS A O 1
ATOM 651 N N . ALA A 1 80 ? -3.890 4.587 12.025 1.00 86.88 80 ALA A N 1
ATOM 652 C CA . ALA A 1 80 ? -4.815 3.702 11.331 1.00 86.88 80 ALA A CA 1
ATOM 653 C C . ALA A 1 80 ? -4.120 2.381 10.962 1.00 86.88 80 ALA A C 1
ATOM 655 O O . ALA A 1 80 ? -3.109 2.401 10.257 1.00 86.88 80 ALA A O 1
ATOM 656 N N . GLU A 1 81 ? -4.630 1.248 11.427 1.00 88.69 81 GLU A N 1
ATOM 657 C CA . GLU A 1 81 ? -4.110 -0.098 11.149 1.00 88.69 81 GLU A CA 1
ATOM 658 C C . GLU A 1 81 ? -5.237 -1.137 11.178 1.00 88.69 81 GLU A C 1
ATOM 660 O O . GLU A 1 81 ? -6.345 -0.857 11.640 1.00 88.69 81 GLU A O 1
ATOM 665 N N . ALA A 1 82 ? -4.981 -2.328 10.638 1.00 88.62 82 ALA A N 1
ATOM 666 C CA . ALA A 1 82 ? -5.941 -3.420 10.732 1.00 88.62 82 ALA A CA 1
ATOM 667 C C . ALA A 1 82 ? -6.095 -3.889 12.186 1.00 88.62 82 ALA A C 1
ATOM 669 O O . ALA A 1 82 ? -5.129 -3.914 12.950 1.00 88.62 82 ALA A O 1
ATOM 670 N N . ASP A 1 83 ? -7.317 -4.281 12.552 1.00 89.00 83 ASP A N 1
ATOM 671 C CA . ASP A 1 83 ? -7.602 -4.873 13.858 1.00 89.00 83 ASP A CA 1
ATOM 672 C C . ASP A 1 83 ? -6.782 -6.157 14.100 1.00 89.00 83 ASP A C 1
ATOM 674 O O . ASP A 1 83 ? -6.277 -6.805 13.177 1.00 89.00 83 ASP A O 1
ATOM 678 N N . MET A 1 84 ? -6.642 -6.547 15.365 1.00 86.94 84 MET A N 1
ATOM 679 C CA . MET A 1 84 ? -5.790 -7.654 15.780 1.00 86.94 84 MET A CA 1
ATOM 680 C C . MET A 1 84 ? -6.160 -8.959 15.054 1.00 86.94 84 MET A C 1
ATOM 682 O O . MET A 1 84 ? -7.272 -9.475 15.169 1.00 86.94 84 MET A O 1
ATOM 686 N N . GLY A 1 85 ? -5.196 -9.524 14.320 1.00 87.38 85 GLY A N 1
ATOM 687 C CA . GLY A 1 85 ? -5.386 -10.760 13.553 1.00 87.38 85 GLY A CA 1
ATOM 688 C C . GLY A 1 85 ? -6.099 -10.574 12.208 1.00 87.38 85 GLY A C 1
ATOM 689 O O . GLY A 1 85 ? -6.533 -11.563 11.612 1.00 87.38 85 GLY A O 1
ATOM 690 N N . LYS A 1 86 ? -6.240 -9.332 11.734 1.00 91.19 86 LYS A N 1
ATOM 691 C CA . LYS A 1 86 ? -6.722 -8.988 10.392 1.00 91.19 86 LYS A CA 1
ATOM 692 C C . LYS A 1 86 ? -5.574 -8.497 9.512 1.00 91.19 86 LYS A C 1
ATOM 694 O O . LYS A 1 86 ? -4.526 -8.095 10.008 1.00 91.19 86 LYS A O 1
ATOM 699 N N . ASN A 1 87 ? -5.790 -8.564 8.202 1.00 91.62 87 ASN A N 1
ATOM 700 C CA . ASN A 1 87 ? -4.817 -8.137 7.201 1.00 91.62 87 ASN A CA 1
ATOM 701 C C . ASN A 1 87 ? -5.174 -6.742 6.676 1.00 91.62 87 ASN A C 1
ATOM 703 O O . ASN A 1 87 ? -6.350 -6.379 6.634 1.00 91.62 87 ASN A O 1
ATOM 707 N N . ASP A 1 88 ? -4.164 -5.991 6.243 1.00 92.31 88 ASP A N 1
ATOM 708 C CA . ASP A 1 88 ? -4.291 -4.682 5.598 1.00 92.31 88 ASP A CA 1
ATOM 709 C C . ASP A 1 88 ? -3.722 -4.648 4.168 1.00 92.31 88 ASP A C 1
ATOM 711 O O . ASP A 1 88 ? -3.621 -3.578 3.564 1.00 92.31 88 ASP A O 1
ATOM 715 N N . ASP A 1 89 ? -3.368 -5.801 3.598 1.00 92.69 89 ASP A N 1
ATOM 716 C CA . ASP A 1 89 ? -2.663 -5.903 2.320 1.00 92.69 89 ASP A CA 1
ATOM 717 C C . ASP A 1 89 ? -3.470 -5.318 1.155 1.00 92.69 89 ASP A C 1
ATOM 719 O O . ASP A 1 89 ? -2.925 -4.568 0.331 1.00 92.69 89 ASP A O 1
ATOM 723 N N . LEU A 1 90 ? -4.778 -5.590 1.086 1.00 94.62 90 LEU A N 1
ATOM 724 C CA . LEU A 1 90 ? -5.609 -5.049 0.009 1.00 94.62 90 LEU A CA 1
ATOM 725 C C . LEU A 1 90 ? -5.943 -3.577 0.231 1.00 94.62 90 LEU A C 1
ATOM 727 O O . LEU A 1 90 ? -6.049 -2.833 -0.743 1.00 94.62 90 LEU A O 1
ATOM 731 N N . VAL A 1 91 ? -6.082 -3.150 1.488 1.00 94.81 91 VAL A N 1
ATOM 732 C CA . VAL A 1 91 ? -6.307 -1.741 1.844 1.00 94.81 91 VAL A CA 1
ATOM 733 C C . VAL A 1 91 ? -5.107 -0.898 1.423 1.00 94.81 91 VAL A C 1
ATOM 735 O O . VAL A 1 91 ? -5.265 0.111 0.736 1.00 94.81 91 VAL A O 1
ATOM 738 N N . MET A 1 92 ? -3.896 -1.346 1.753 1.00 93.75 92 MET A N 1
ATOM 739 C CA . MET A 1 92 ? -2.660 -0.660 1.380 1.00 93.75 92 MET A CA 1
ATOM 740 C C . MET A 1 92 ? -2.439 -0.651 -0.137 1.00 93.75 92 MET A C 1
ATOM 742 O O . MET A 1 92 ? -2.113 0.393 -0.708 1.00 93.75 92 MET A O 1
ATOM 746 N N . SER A 1 93 ? -2.697 -1.775 -0.813 1.00 94.19 93 SER A N 1
ATOM 747 C CA . SER A 1 93 ? -2.618 -1.863 -2.280 1.00 94.19 93 SER A CA 1
ATOM 748 C C . SER A 1 93 ? -3.616 -0.926 -2.975 1.00 94.19 93 SER A C 1
ATOM 750 O O . SER A 1 93 ? -3.292 -0.280 -3.979 1.00 94.19 93 SER A O 1
ATOM 752 N N . LEU A 1 94 ? -4.831 -0.807 -2.426 1.00 95.31 94 LEU A N 1
ATOM 753 C CA . LEU A 1 94 ? -5.845 0.123 -2.916 1.00 95.31 94 LEU A CA 1
ATOM 754 C C . LEU A 1 94 ? -5.408 1.576 -2.706 1.00 95.31 94 LEU A C 1
ATOM 756 O O . LEU A 1 94 ? -5.503 2.375 -3.638 1.00 95.31 94 LEU A O 1
ATOM 760 N N . ALA A 1 95 ? -4.881 1.911 -1.528 1.00 95.38 95 ALA A N 1
ATOM 761 C CA . ALA A 1 95 ? -4.425 3.261 -1.210 1.00 95.38 95 ALA A CA 1
ATOM 762 C C . ALA A 1 95 ? -3.310 3.743 -2.154 1.00 95.38 95 ALA A C 1
ATOM 764 O O . ALA A 1 95 ? -3.357 4.874 -2.640 1.00 95.38 95 ALA A O 1
ATOM 765 N N . LEU A 1 96 ? -2.352 2.870 -2.485 1.00 94.88 96 LEU A N 1
ATOM 766 C CA . LEU A 1 96 ? -1.318 3.156 -3.485 1.00 94.88 96 LEU A CA 1
ATOM 767 C C . LEU A 1 96 ? -1.909 3.426 -4.870 1.00 94.88 96 LEU A C 1
ATOM 769 O O . LEU A 1 96 ? -1.530 4.389 -5.535 1.00 94.88 96 LEU A O 1
ATOM 773 N N . THR A 1 97 ? -2.865 2.599 -5.293 1.00 94.25 97 THR A N 1
ATOM 774 C CA . THR A 1 97 ? -3.523 2.751 -6.597 1.00 94.25 97 THR A CA 1
ATOM 775 C C . THR A 1 97 ? -4.262 4.084 -6.691 1.00 94.25 97 THR A C 1
ATOM 777 O O . THR A 1 97 ? -4.115 4.805 -7.676 1.00 94.25 97 THR A O 1
ATOM 780 N N . VAL A 1 98 ? -5.017 4.444 -5.648 1.00 95.00 98 VAL A N 1
ATOM 781 C CA . VAL A 1 98 ? -5.743 5.719 -5.577 1.00 95.00 98 VAL A CA 1
ATOM 782 C C . VAL A 1 98 ? -4.786 6.907 -5.607 1.00 95.00 98 VAL A C 1
ATOM 784 O O . VAL A 1 98 ? -5.062 7.907 -6.265 1.00 95.00 98 VAL A O 1
ATOM 787 N N . HIS A 1 99 ? -3.646 6.804 -4.927 1.00 93.81 99 HIS A N 1
ATOM 788 C CA . HIS A 1 99 ? -2.660 7.874 -4.926 1.00 93.81 99 HIS A CA 1
ATOM 789 C C . HIS A 1 99 ? -2.109 8.165 -6.321 1.00 93.81 99 HIS A C 1
ATOM 791 O O . HIS A 1 99 ? -2.082 9.323 -6.725 1.00 93.81 99 HIS A O 1
ATOM 797 N N . ILE A 1 100 ? -1.733 7.132 -7.077 1.00 91.81 100 ILE A N 1
ATOM 798 C CA . ILE A 1 100 ? -1.238 7.320 -8.444 1.00 91.81 100 ILE A CA 1
ATOM 799 C C . ILE A 1 100 ? -2.349 7.788 -9.382 1.00 91.81 100 ILE A C 1
ATOM 801 O O . ILE A 1 100 ? -2.102 8.651 -10.218 1.00 91.81 100 ILE A O 1
ATOM 805 N N . LEU A 1 101 ? -3.576 7.285 -9.220 1.00 91.50 101 LEU A N 1
ATOM 806 C CA . LEU A 1 101 ? -4.727 7.768 -9.984 1.00 91.50 101 LEU A CA 1
ATOM 807 C C . LEU A 1 101 ? -4.932 9.279 -9.800 1.00 91.50 101 LEU A C 1
ATOM 809 O O . LEU A 1 101 ? -5.139 9.990 -10.779 1.00 91.50 101 LEU A O 1
ATOM 813 N N . PHE A 1 102 ? -4.836 9.766 -8.560 1.00 92.06 102 PHE A N 1
ATOM 814 C CA . PHE A 1 102 ? -4.895 11.194 -8.263 1.00 92.06 102 PHE A CA 1
ATOM 815 C C . PHE A 1 102 ? -3.753 11.958 -8.944 1.00 92.06 102 PHE A C 1
ATOM 817 O O . PHE A 1 102 ? -4.015 12.923 -9.656 1.00 92.06 102 PHE A O 1
ATOM 824 N N . THR A 1 103 ? -2.508 11.501 -8.784 1.00 90.44 103 THR A N 1
ATOM 825 C CA . THR A 1 103 ? -1.332 12.146 -9.391 1.00 90.44 103 THR A CA 1
ATOM 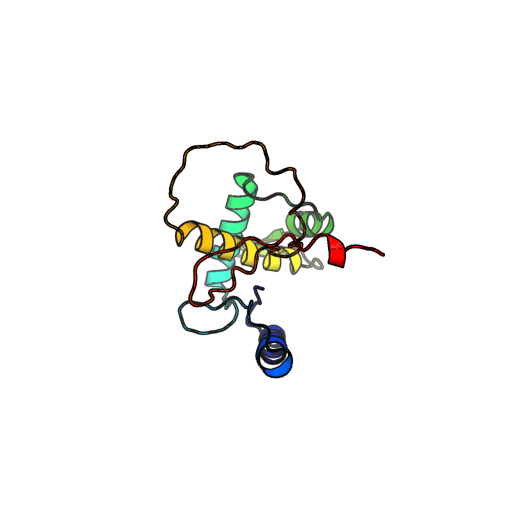826 C C . THR A 1 103 ? -1.457 12.241 -10.911 1.00 90.44 103 THR A C 1
ATOM 828 O O . THR A 1 103 ? -1.176 13.289 -11.481 1.00 90.44 103 THR A O 1
ATOM 831 N N . LEU A 1 104 ? -1.932 11.177 -11.562 1.00 88.06 104 LEU A N 1
ATOM 832 C CA . LEU A 1 104 ? -2.185 11.159 -13.004 1.00 88.06 104 LEU A CA 1
ATOM 833 C C . LEU A 1 104 ? -3.270 12.164 -13.407 1.00 88.06 104 LEU A C 1
ATOM 835 O O . LEU A 1 104 ? -3.096 12.912 -14.364 1.00 88.06 104 LEU A O 1
ATOM 839 N N . SER A 1 105 ? -4.369 12.222 -12.647 1.00 87.38 105 SER A N 1
ATOM 840 C CA . SER A 1 105 ? -5.452 13.176 -12.913 1.00 87.38 105 SER A CA 1
ATOM 841 C C . SER A 1 105 ? -5.045 14.640 -12.717 1.00 87.38 105 SER A C 1
ATOM 843 O O . SER A 1 105 ? -5.673 15.524 -13.290 1.00 87.38 105 SER A O 1
ATOM 845 N N . GLU A 1 106 ? -4.013 14.895 -11.910 1.00 84.12 106 GLU A N 1
ATOM 846 C CA . GLU A 1 106 ? -3.467 16.231 -11.664 1.00 84.12 106 GLU A CA 1
ATOM 847 C C . GLU A 1 106 ? -2.424 16.630 -12.720 1.00 84.12 106 GLU A C 1
ATOM 849 O O . GLU A 1 106 ? -2.334 17.804 -13.081 1.00 84.12 106 GLU A O 1
ATOM 854 N N . SER A 1 107 ? -1.646 15.670 -13.236 1.00 73.75 107 SER A N 1
ATOM 855 C CA . SER A 1 107 ? -0.609 15.928 -14.242 1.00 73.75 107 SER A CA 1
ATOM 856 C C . SER A 1 107 ? -1.156 16.208 -15.640 1.00 73.75 107 SER A C 1
ATOM 858 O O . SER A 1 107 ? -0.501 16.912 -16.410 1.00 73.75 107 SER A O 1
ATOM 860 N N . ASP A 1 108 ? -2.336 15.682 -15.969 1.00 70.06 108 ASP A N 1
ATOM 861 C CA . ASP A 1 108 ? -2.994 15.966 -17.240 1.00 70.06 108 ASP A CA 1
ATOM 862 C C . ASP A 1 108 ? -3.772 17.290 -17.123 1.00 70.06 108 ASP A C 1
ATOM 864 O O . ASP A 1 108 ? -4.776 17.344 -16.406 1.00 70.06 108 ASP A O 1
ATOM 868 N N . PRO A 1 109 ? -3.387 18.382 -17.817 1.00 53.00 109 PRO A N 1
ATOM 869 C CA . PRO A 1 109 ? -4.288 19.512 -17.970 1.00 53.00 109 PRO A CA 1
ATOM 870 C C . PRO A 1 109 ? -5.516 19.012 -18.728 1.00 53.00 109 PRO A C 1
ATOM 872 O O . PRO A 1 109 ? -5.459 18.730 -19.924 1.00 53.00 109 PRO A O 1
ATOM 875 N N . ILE A 1 110 ? -6.625 18.865 -18.008 1.00 54.81 110 ILE A N 1
ATOM 876 C CA . ILE A 1 110 ? -7.909 18.464 -18.567 1.00 54.81 110 ILE A CA 1
ATOM 877 C C . ILE A 1 110 ? -8.267 19.492 -19.648 1.00 54.81 110 ILE A C 1
ATOM 879 O O . ILE A 1 110 ? -8.696 20.606 -19.339 1.00 54.81 110 ILE A O 1
ATOM 883 N N . GLU A 1 111 ? -8.138 19.132 -20.926 1.00 51.66 111 GLU A N 1
ATOM 884 C CA . GLU A 1 111 ? -8.957 19.762 -21.952 1.00 51.66 111 GLU A CA 1
ATOM 885 C C . GLU A 1 111 ? -10.393 19.373 -21.615 1.00 51.66 111 GLU A C 1
ATOM 887 O O . GLU A 1 111 ? -10.860 18.285 -21.954 1.00 51.66 111 GLU A O 1
ATOM 892 N N . VAL A 1 112 ? -11.083 20.237 -20.863 1.00 46.16 112 VAL A N 1
ATOM 893 C CA . VAL A 1 112 ? -12.506 20.097 -20.553 1.00 46.16 112 VAL A CA 1
ATOM 894 C C . VAL A 1 112 ? -13.266 20.264 -21.868 1.00 46.16 112 VAL A C 1
ATOM 896 O O . VAL A 1 112 ? -13.872 21.295 -22.147 1.00 46.16 112 VAL A O 1
ATOM 899 N N . THR A 1 113 ? -13.257 19.231 -22.704 1.00 38.19 113 THR A N 1
ATOM 900 C CA . THR A 1 113 ? -14.324 18.998 -23.663 1.00 38.19 113 THR A CA 1
ATOM 901 C C . THR A 1 113 ? -15.505 18.519 -22.838 1.00 38.19 113 THR A C 1
ATOM 903 O O . THR A 1 113 ? -15.716 17.336 -22.589 1.00 38.19 113 THR A O 1
ATOM 906 N N . ALA A 1 114 ? -16.234 19.504 -22.315 1.00 46.62 114 ALA A N 1
ATOM 907 C CA . ALA A 1 114 ? -17.515 19.337 -21.662 1.00 46.62 114 ALA A CA 1
ATOM 908 C C . ALA A 1 114 ? -18.408 18.429 -22.521 1.00 46.62 114 ALA A C 1
ATOM 910 O O . ALA A 1 114 ? -18.936 18.831 -23.555 1.00 46.62 114 ALA A O 1
ATOM 911 N N . GLY A 1 115 ? -18.542 17.181 -22.089 1.00 38.22 115 GLY A N 1
ATOM 912 C CA . GLY A 1 115 ? -19.281 16.153 -22.799 1.00 38.22 115 GLY A CA 1
ATOM 913 C C . GLY A 1 115 ? -19.434 14.935 -21.909 1.00 38.22 115 GLY A C 1
ATOM 914 O O . GLY A 1 115 ? -18.706 13.959 -22.044 1.00 38.22 115 GLY A O 1
ATOM 915 N N . LEU A 1 116 ? -20.377 15.015 -20.969 1.00 46.88 116 LEU A N 1
ATOM 916 C CA . LEU A 1 116 ? -20.904 13.877 -20.218 1.00 46.88 116 LEU A CA 1
ATOM 917 C C . LEU A 1 116 ? -21.417 12.804 -21.194 1.00 46.88 116 LEU A C 1
ATOM 919 O O . LEU A 1 116 ? -22.604 12.774 -21.514 1.00 46.88 116 LEU A O 1
ATOM 923 N N . ASN A 1 117 ? -20.551 11.906 -21.654 1.00 40.59 117 ASN A N 1
ATOM 924 C CA . ASN A 1 117 ? -20.978 10.732 -22.399 1.00 40.59 117 ASN A CA 1
ATOM 925 C C . ASN A 1 117 ? -21.172 9.568 -21.429 1.00 40.59 117 ASN A C 1
ATOM 927 O O . ASN A 1 117 ? -20.227 8.914 -20.992 1.00 40.59 117 ASN A O 1
ATOM 931 N N . LYS A 1 118 ? -22.446 9.299 -21.127 1.00 46.81 118 LYS A N 1
ATOM 932 C CA . LYS A 1 118 ? -22.964 8.043 -20.563 1.00 46.81 118 LYS A CA 1
ATOM 933 C C . LYS A 1 118 ? -22.760 6.863 -21.541 1.00 46.81 118 LYS A C 1
ATOM 935 O O . LYS A 1 118 ? -23.713 6.174 -21.883 1.00 46.81 118 LYS A O 1
ATOM 940 N N . GLU A 1 119 ? -21.533 6.637 -22.011 1.00 47.22 119 GLU A N 1
ATOM 941 C CA . GLU A 1 119 ? -21.170 5.538 -22.926 1.00 47.22 119 GLU A CA 1
ATOM 942 C C . GLU A 1 119 ? -20.054 4.626 -22.377 1.00 47.22 119 GLU A C 1
ATOM 944 O O . GLU A 1 119 ? -19.482 3.827 -23.113 1.00 47.22 119 GLU A O 1
ATOM 949 N N . ALA A 1 120 ? -19.749 4.698 -21.078 1.00 50.25 120 ALA A N 1
ATOM 950 C CA . ALA A 1 120 ? -18.673 3.920 -20.452 1.00 50.25 120 ALA A CA 1
ATOM 951 C C . ALA A 1 120 ? -19.004 2.430 -20.175 1.00 50.25 120 ALA A C 1
ATOM 953 O O . ALA A 1 120 ? -18.184 1.734 -19.588 1.00 50.25 120 ALA A O 1
ATOM 954 N N . ASP A 1 121 ? -20.162 1.923 -20.622 1.00 46.41 121 ASP A N 1
ATOM 955 C CA . ASP A 1 121 ? -20.584 0.514 -20.460 1.00 46.41 121 ASP A CA 1
ATOM 956 C C . ASP A 1 121 ? -20.325 -0.361 -21.706 1.00 46.41 121 ASP A C 1
ATOM 958 O O . ASP A 1 121 ? -20.882 -1.451 -21.848 1.00 46.41 121 ASP A O 1
ATOM 962 N N . LYS A 1 122 ? -19.468 0.076 -22.635 1.00 47.56 122 LYS A N 1
ATOM 963 C CA . LYS A 1 122 ? -18.951 -0.814 -23.686 1.00 47.56 122 LYS A CA 1
ATOM 964 C C . LYS A 1 122 ? -17.624 -1.402 -23.195 1.00 47.56 122 LYS A C 1
ATOM 966 O O . LYS A 1 122 ? -16.728 -0.622 -22.867 1.00 47.56 122 LYS A O 1
ATOM 971 N N . PRO A 1 123 ? -17.462 -2.741 -23.127 1.00 42.16 123 PRO A N 1
ATOM 972 C CA . PRO A 1 123 ? -16.162 -3.322 -22.809 1.00 42.16 123 PRO A CA 1
ATOM 973 C C . PRO A 1 123 ? -15.149 -2.779 -23.814 1.00 42.16 123 PRO A C 1
ATOM 975 O O . PRO A 1 123 ? -15.494 -2.641 -24.992 1.00 42.16 123 PRO A O 1
ATOM 978 N N . LEU A 1 124 ? -13.937 -2.443 -23.347 1.00 50.97 124 LEU A N 1
ATOM 979 C CA . LEU A 1 124 ? -12.854 -2.012 -24.228 1.00 50.97 124 LEU A CA 1
ATOM 980 C C . LEU A 1 124 ? -12.806 -2.994 -25.395 1.00 50.97 124 LEU A C 1
ATOM 982 O O . LEU A 1 124 ? -12.552 -4.185 -25.195 1.00 50.97 124 LEU A O 1
ATOM 986 N N . ALA A 1 125 ? -13.118 -2.503 -26.596 1.00 45.66 125 ALA A N 1
ATOM 987 C CA . ALA A 1 125 ? -12.950 -3.295 -27.794 1.00 45.66 125 ALA A CA 1
ATOM 988 C C . ALA A 1 125 ? -11.503 -3.781 -27.766 1.00 45.66 125 ALA A C 1
ATOM 990 O O . ALA A 1 125 ? -10.583 -2.973 -27.599 1.00 45.66 125 ALA A O 1
ATOM 991 N N . ALA A 1 126 ? -11.318 -5.101 -27.855 1.00 39.75 126 ALA A N 1
ATOM 992 C CA . ALA A 1 126 ? -10.006 -5.681 -28.062 1.00 39.75 126 ALA A CA 1
ATOM 993 C C . ALA A 1 126 ? -9.298 -4.834 -29.120 1.00 39.75 126 ALA A C 1
ATOM 995 O O . ALA A 1 126 ? -9.931 -4.450 -30.109 1.00 39.75 126 ALA A O 1
ATOM 996 N N . ILE A 1 127 ? -8.022 -4.517 -28.897 1.00 41.66 127 ILE A N 1
ATOM 997 C CA . ILE A 1 127 ? -7.150 -3.888 -29.889 1.00 41.66 127 ILE A CA 1
ATOM 998 C C . ILE A 1 127 ? -6.990 -4.907 -31.029 1.00 41.66 127 ILE A C 1
ATOM 1000 O O . ILE A 1 127 ? -5.979 -5.581 -31.184 1.00 41.66 127 ILE A O 1
ATOM 1004 N N . MET A 1 128 ? -8.057 -5.099 -31.796 1.00 34.00 128 MET A N 1
ATOM 1005 C CA . MET A 1 128 ? -8.082 -5.823 -33.039 1.00 34.00 128 MET A CA 1
ATOM 1006 C C . MET A 1 128 ? -7.531 -4.840 -34.045 1.00 34.00 128 MET A C 1
ATOM 1008 O O . MET A 1 128 ? -8.223 -3.927 -34.478 1.00 34.00 128 MET A O 1
ATOM 1012 N N . ALA A 1 129 ? -6.236 -5.021 -34.298 1.00 37.81 129 ALA A N 1
ATOM 1013 C CA . ALA A 1 129 ? -5.510 -4.643 -35.493 1.00 37.81 129 ALA A CA 1
ATOM 1014 C C . ALA A 1 129 ? -5.895 -3.282 -36.092 1.00 37.81 129 ALA A C 1
ATOM 1016 O O . ALA A 1 129 ? -6.929 -3.130 -36.738 1.00 37.81 129 ALA A O 1
ATOM 1017 N N . ARG A 1 130 ? -4.964 -2.323 -36.020 1.00 36.69 130 ARG A N 1
ATOM 1018 C CA . ARG A 1 130 ? -4.868 -1.245 -37.013 1.00 36.69 130 ARG A CA 1
ATOM 1019 C C . ARG A 1 130 ? -4.798 -1.869 -38.421 1.00 36.69 130 ARG A C 1
ATOM 1021 O O . ARG A 1 130 ? -3.717 -2.055 -38.970 1.00 36.69 130 ARG A O 1
ATOM 1028 N N . GLN A 1 131 ? -5.936 -2.203 -39.023 1.00 43.88 131 GLN A N 1
ATOM 1029 C CA . GLN A 1 131 ? -6.055 -2.527 -40.440 1.00 43.88 131 GLN A CA 1
ATOM 1030 C C . GLN A 1 131 ? -6.105 -1.208 -41.204 1.00 43.88 131 GLN A C 1
ATOM 1032 O O . GLN A 1 131 ? -7.160 -0.754 -41.626 1.00 43.88 131 GLN A O 1
ATOM 1037 N N . GLN A 1 132 ? -4.944 -0.564 -41.305 1.00 39.47 132 GLN A N 1
ATOM 1038 C CA . GLN A 1 132 ? -4.580 0.386 -42.356 1.00 39.47 132 GLN A CA 1
ATOM 1039 C C . GLN A 1 132 ? -3.112 0.760 -42.135 1.00 39.47 132 GLN A C 1
ATOM 1041 O O . GLN A 1 132 ? -2.777 1.810 -41.593 1.00 39.47 132 GLN A O 1
ATOM 1046 N N . ALA A 1 133 ? -2.213 -0.141 -42.530 1.00 39.94 133 ALA A N 1
ATOM 1047 C CA . ALA A 1 133 ? -0.830 0.237 -42.768 1.00 39.94 133 ALA A CA 1
ATOM 1048 C C . ALA A 1 133 ? -0.802 1.052 -44.070 1.00 39.94 133 ALA A C 1
ATOM 1050 O O . ALA A 1 133 ? -0.874 0.498 -45.164 1.00 39.94 133 ALA A O 1
ATOM 1051 N N . THR A 1 134 ? -0.761 2.377 -43.965 1.00 34.59 134 THR A N 1
ATOM 1052 C CA . THR A 1 134 ? -0.456 3.245 -45.106 1.00 34.59 134 THR A CA 1
ATOM 1053 C C . THR A 1 134 ? 1.017 3.083 -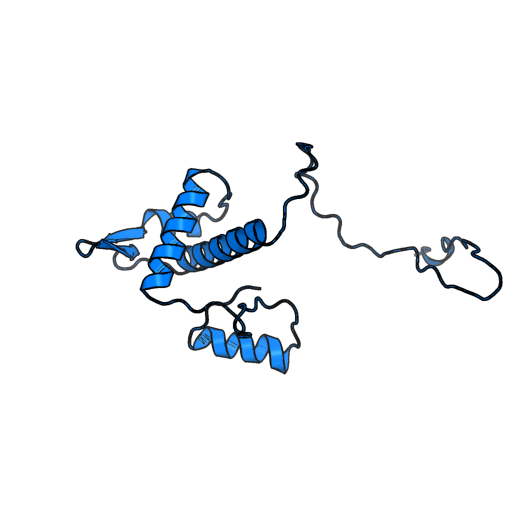45.460 1.00 34.59 134 THR A C 1
ATOM 1055 O O . THR A 1 134 ? 1.880 3.671 -44.812 1.00 34.59 134 THR A O 1
ATOM 1058 N N . LEU A 1 135 ? 1.310 2.274 -46.476 1.00 42.50 135 LEU A N 1
ATOM 1059 C CA . LEU A 1 135 ? 2.636 2.204 -47.084 1.00 42.50 135 LEU A CA 1
ATOM 1060 C C . LEU A 1 135 ? 2.784 3.377 -48.062 1.00 42.50 135 LEU A C 1
ATOM 1062 O O . LEU A 1 135 ? 2.016 3.500 -49.014 1.00 42.50 135 LEU A O 1
ATOM 1066 N N . GLN A 1 136 ? 3.754 4.261 -47.822 1.00 42.19 136 GLN A N 1
ATOM 1067 C CA . GLN A 1 136 ? 4.116 5.304 -48.781 1.00 42.19 136 GLN A CA 1
ATOM 1068 C C . GLN A 1 136 ? 5.004 4.699 -49.872 1.00 42.19 136 GLN A C 1
ATOM 1070 O O . GLN A 1 136 ? 6.119 4.262 -49.596 1.00 42.19 136 GLN A O 1
ATOM 1075 N N . SER A 1 137 ? 4.523 4.702 -51.116 1.00 47.81 137 SER A N 1
ATOM 1076 C CA . SER A 1 137 ? 5.363 4.505 -52.302 1.00 47.81 137 SER A CA 1
ATOM 1077 C C . SER A 1 137 ? 5.362 5.772 -53.165 1.00 47.81 137 SER A C 1
ATOM 1079 O O . SER A 1 137 ? 4.448 6.597 -53.077 1.00 47.81 137 SER A O 1
ATOM 1081 N N . TYR A 1 138 ? 6.409 5.936 -53.976 1.00 44.12 138 TYR A N 1
ATOM 1082 C CA . TYR A 1 138 ? 6.816 7.170 -54.668 1.00 44.12 138 TYR A CA 1
ATOM 1083 C C . TYR A 1 138 ? 5.888 7.620 -55.828 1.00 44.12 138 TYR A C 1
ATOM 1085 O O . TYR A 1 138 ? 6.341 8.242 -56.783 1.00 44.12 138 TYR A O 1
ATOM 1093 N N . GLY A 1 139 ? 4.588 7.314 -55.772 1.00 52.53 139 GLY A N 1
ATOM 1094 C CA . GLY A 1 139 ? 3.619 7.608 -56.839 1.00 52.53 139 GLY A CA 1
ATOM 1095 C C . GLY A 1 139 ? 2.193 7.946 -56.388 1.00 52.53 139 GLY A C 1
ATOM 1096 O O . GLY A 1 139 ? 1.319 8.086 -57.237 1.00 52.53 139 GLY A O 1
ATOM 1097 N N . GLY A 1 140 ? 1.941 8.111 -55.084 1.00 46.41 140 GLY A N 1
ATOM 1098 C CA . GLY A 1 140 ? 0.611 8.427 -54.541 1.00 46.41 140 GLY A CA 1
ATOM 1099 C C . GLY A 1 140 ? -0.081 7.243 -53.854 1.00 46.41 140 GLY A C 1
ATOM 1100 O O . GLY A 1 140 ? 0.319 6.091 -53.995 1.00 46.41 140 GLY A O 1
ATOM 1101 N N . VAL A 1 141 ? -1.096 7.552 -53.040 1.00 42.72 141 VAL A N 1
ATOM 1102 C CA . VAL A 1 141 ? -1.747 6.612 -52.111 1.00 42.72 141 VAL A CA 1
ATOM 1103 C C . VAL A 1 141 ? -2.849 5.828 -52.827 1.00 42.72 141 VAL A C 1
ATOM 1105 O O . VAL A 1 141 ? -3.948 6.346 -53.020 1.00 42.72 141 VAL A O 1
ATOM 1108 N N . THR A 1 142 ? -2.597 4.571 -53.183 1.00 48.09 142 THR A N 1
ATOM 1109 C CA . THR A 1 142 ? -3.655 3.636 -53.590 1.00 48.09 142 THR A CA 1
ATOM 1110 C C . THR A 1 142 ? -4.106 2.810 -52.385 1.00 48.09 142 THR A C 1
ATOM 1112 O O . THR A 1 142 ? -3.316 2.138 -51.726 1.00 48.09 142 THR A O 1
ATOM 1115 N N . LYS A 1 143 ? -5.401 2.895 -52.056 1.00 47.97 143 LYS A N 1
ATOM 1116 C CA . LYS A 1 143 ? -6.042 2.042 -51.047 1.00 47.97 143 LYS A CA 1
ATOM 1117 C C . LYS A 1 143 ? -6.409 0.718 -51.710 1.00 47.97 143 LYS A C 1
ATOM 1119 O O . LYS A 1 143 ? -7.441 0.642 -52.368 1.00 47.97 143 LYS A O 1
ATOM 1124 N N . GLU A 1 144 ? -5.578 -0.304 -51.562 1.00 52.50 144 GLU A N 1
ATOM 1125 C CA . GLU A 1 144 ? -5.945 -1.653 -52.003 1.00 52.50 144 GLU A CA 1
ATOM 1126 C C . GLU A 1 144 ? -6.681 -2.407 -50.886 1.00 52.50 144 GLU A C 1
ATOM 1128 O O . GLU A 1 144 ? -6.247 -2.443 -49.733 1.00 52.50 144 GLU A O 1
ATOM 1133 N N . GLU A 1 145 ? -7.839 -2.986 -51.222 1.00 45.41 145 GLU A N 1
ATOM 1134 C CA . GLU A 1 145 ? -8.679 -3.745 -50.295 1.00 45.41 145 GLU A CA 1
ATOM 1135 C C . GLU A 1 145 ? -8.135 -5.166 -50.096 1.00 45.41 145 GLU A C 1
ATOM 1137 O O . GLU A 1 145 ? -8.211 -6.029 -50.969 1.00 45.41 145 GLU A O 1
ATOM 1142 N N . ILE A 1 146 ? -7.657 -5.452 -48.888 1.00 61.53 146 ILE A N 1
ATOM 1143 C CA . ILE A 1 146 ? -7.034 -6.733 -48.517 1.00 61.53 146 ILE A CA 1
ATOM 1144 C C . ILE A 1 146 ? -8.059 -7.837 -48.179 1.00 61.53 146 ILE A C 1
ATOM 1146 O O . ILE A 1 146 ? -7.777 -8.779 -47.441 1.00 61.53 146 ILE A O 1
ATOM 1150 N N . LYS A 1 147 ? -9.274 -7.745 -48.732 1.00 55.28 147 LYS A N 1
ATOM 1151 C CA . LYS A 1 147 ? -10.421 -8.620 -48.419 1.00 55.28 147 LYS A CA 1
ATOM 1152 C C . LYS A 1 147 ? -10.156 -10.106 -48.705 1.00 55.28 147 LYS A C 1
ATOM 1154 O O . LYS A 1 147 ? -10.821 -10.970 -48.140 1.00 55.28 147 LYS A O 1
ATOM 1159 N N . TRP A 1 148 ? -9.179 -10.410 -49.557 1.00 56.12 148 TRP A N 1
ATOM 1160 C CA . TRP A 1 148 ? -8.809 -11.775 -49.929 1.00 56.12 148 TRP A CA 1
ATOM 1161 C C . TRP A 1 148 ? -8.068 -12.542 -48.821 1.00 56.12 148 TRP A C 1
ATOM 1163 O O . TRP A 1 148 ? -8.103 -13.769 -48.817 1.00 56.12 148 TRP A O 1
ATOM 1173 N N . LEU A 1 149 ? -7.446 -11.841 -47.866 1.00 56.84 149 LEU A N 1
ATOM 1174 C CA . LEU A 1 149 ? -6.629 -12.439 -46.801 1.00 56.84 149 LEU A CA 1
ATOM 1175 C C . LEU A 1 149 ? -7.453 -13.031 -45.642 1.00 56.84 149 LEU A C 1
ATOM 1177 O O . LEU A 1 149 ? -6.894 -13.695 -44.779 1.00 56.84 149 LEU A O 1
ATOM 1181 N N . MET A 1 150 ? -8.774 -12.820 -45.622 1.00 55.56 150 MET A N 1
ATOM 1182 C CA . MET A 1 150 ? -9.677 -13.297 -44.561 1.00 55.56 150 MET A CA 1
ATOM 1183 C C . MET A 1 150 ? -10.542 -14.498 -44.979 1.00 55.56 150 MET A C 1
ATOM 1185 O O . MET A 1 150 ? -11.665 -14.644 -44.497 1.00 55.56 150 MET A O 1
ATOM 1189 N N . LYS A 1 151 ? -10.068 -15.357 -45.891 1.00 51.22 151 LYS A N 1
ATOM 1190 C CA . LYS A 1 151 ? -10.791 -16.588 -46.241 1.00 51.22 151 LYS A CA 1
ATOM 1191 C C . LYS A 1 151 ? -10.169 -17.805 -45.540 1.00 51.22 151 LYS A C 1
ATOM 1193 O O . LYS A 1 151 ? -9.215 -18.366 -46.060 1.00 51.22 151 LYS A O 1
ATOM 1198 N N . ASN A 1 152 ? -10.801 -18.150 -44.409 1.00 46.75 152 ASN A N 1
ATOM 1199 C CA . ASN A 1 152 ? -10.730 -19.351 -43.553 1.00 46.75 152 ASN A CA 1
ATOM 1200 C C . ASN A 1 152 ? -9.359 -19.853 -43.096 1.00 46.75 152 ASN A C 1
ATOM 1202 O O . ASN A 1 152 ? -8.675 -20.525 -43.894 1.00 46.75 152 ASN A O 1
#

pLDDT: mean 78.34, std 21.05, range [34.0, 95.62]